Protein AF-A0A1G2HE48-F1 (afdb_monomer)

Structure (mmCIF, N/CA/C/O backbone):
data_AF-A0A1G2HE48-F1
#
_entry.id   AF-A0A1G2HE48-F1
#
loop_
_atom_site.group_PDB
_atom_site.id
_atom_site.type_symbol
_atom_site.label_atom_id
_atom_site.label_alt_id
_atom_site.label_comp_id
_atom_site.label_asym_id
_atom_site.label_entity_id
_atom_site.label_seq_id
_atom_site.pdbx_PDB_ins_code
_atom_site.Cartn_x
_atom_site.Cartn_y
_atom_site.Cartn_z
_atom_site.occupancy
_atom_site.B_iso_or_equiv
_atom_site.auth_seq_id
_atom_site.auth_comp_id
_atom_site.auth_asym_id
_atom_site.auth_atom_id
_atom_site.pdbx_PDB_model_num
ATOM 1 N N . MET A 1 1 ? -19.316 2.893 15.012 1.00 59.31 1 MET A N 1
ATOM 2 C CA . MET A 1 1 ? -18.815 2.347 13.725 1.00 59.31 1 MET A CA 1
ATOM 3 C C . MET A 1 1 ? -17.409 2.869 13.436 1.00 59.31 1 MET A C 1
ATOM 5 O O . MET A 1 1 ? -17.231 4.084 13.353 1.00 59.31 1 MET A O 1
ATOM 9 N N . ARG A 1 2 ? -16.431 1.964 13.273 1.00 75.38 2 ARG A N 1
ATOM 10 C CA . ARG A 1 2 ? -14.998 2.255 13.027 1.00 75.38 2 ARG A CA 1
ATOM 11 C C . ARG A 1 2 ? -14.645 2.522 11.556 1.00 75.38 2 ARG A C 1
ATOM 13 O O . ARG A 1 2 ? -13.474 2.551 11.194 1.00 75.38 2 ARG A O 1
ATOM 20 N N . ALA A 1 3 ? -15.660 2.745 10.723 1.00 83.12 3 ALA A N 1
ATOM 21 C CA . ALA A 1 3 ? -15.520 2.932 9.282 1.00 83.12 3 ALA A CA 1
ATOM 22 C C . ALA A 1 3 ? -14.441 3.958 8.864 1.00 83.12 3 ALA A C 1
ATOM 24 O O . ALA A 1 3 ? -13.680 3.625 7.966 1.00 83.12 3 ALA A O 1
ATOM 25 N N . PRO A 1 4 ? -14.279 5.136 9.510 1.00 85.31 4 PRO A N 1
ATOM 26 C CA . PRO A 1 4 ? -13.255 6.102 9.095 1.00 85.31 4 PRO A CA 1
ATOM 27 C C . PRO A 1 4 ? -11.822 5.564 9.188 1.00 85.31 4 PRO A C 1
ATOM 29 O O . PRO A 1 4 ? -11.029 5.791 8.283 1.00 85.31 4 PRO A O 1
ATOM 32 N N . PHE A 1 5 ? -11.504 4.812 10.247 1.00 85.75 5 PHE A N 1
ATOM 33 C CA . PHE A 1 5 ? -10.193 4.179 10.402 1.00 85.75 5 PHE A CA 1
ATOM 34 C C . PHE A 1 5 ? -9.976 3.092 9.345 1.00 85.75 5 PHE A C 1
ATOM 36 O O . PHE A 1 5 ? -8.936 3.057 8.699 1.00 85.75 5 PHE A O 1
ATOM 43 N N . ILE A 1 6 ? -10.976 2.230 9.138 1.00 88.44 6 ILE A N 1
ATOM 44 C CA . ILE A 1 6 ? -10.893 1.145 8.150 1.00 88.44 6 ILE A CA 1
ATOM 45 C C . ILE A 1 6 ? -10.678 1.726 6.747 1.00 88.44 6 ILE A C 1
ATOM 47 O O . ILE A 1 6 ? -9.809 1.259 6.023 1.00 88.44 6 ILE A O 1
ATOM 51 N N . ILE A 1 7 ? -11.406 2.788 6.391 1.00 90.06 7 ILE A N 1
ATOM 52 C CA . ILE A 1 7 ? -11.238 3.499 5.116 1.00 90.06 7 ILE A CA 1
ATOM 53 C C . ILE A 1 7 ? -9.829 4.089 5.000 1.00 90.06 7 ILE A C 1
ATOM 55 O O . ILE A 1 7 ? -9.197 3.935 3.960 1.00 90.06 7 ILE A O 1
ATOM 59 N N . ALA A 1 8 ? -9.314 4.711 6.064 1.00 89.44 8 ALA A N 1
ATOM 60 C CA . ALA A 1 8 ? -7.970 5.288 6.076 1.00 89.44 8 ALA A CA 1
ATOM 61 C C . ALA A 1 8 ? -6.852 4.246 5.885 1.00 89.44 8 ALA A C 1
ATOM 63 O O . ALA A 1 8 ? -5.766 4.605 5.445 1.00 89.44 8 ALA A O 1
ATOM 64 N N . VAL A 1 9 ? -7.114 2.968 6.180 1.00 89.75 9 VAL A N 1
ATOM 65 C CA . VAL A 1 9 ? -6.182 1.860 5.921 1.00 89.75 9 VAL A CA 1
ATOM 66 C C . VAL A 1 9 ? -6.412 1.235 4.542 1.00 89.75 9 VAL A C 1
ATOM 68 O O . VAL A 1 9 ? -5.445 0.951 3.841 1.00 89.75 9 VAL A O 1
ATOM 71 N N . LEU A 1 10 ? -7.669 1.020 4.140 1.00 91.44 10 LEU A N 1
ATOM 72 C CA . LEU A 1 10 ? -8.021 0.357 2.879 1.00 91.44 10 LEU A CA 1
ATOM 73 C C . LEU A 1 10 ? -7.757 1.221 1.645 1.00 91.44 10 LEU A C 1
ATOM 75 O O . LEU A 1 10 ? -7.394 0.692 0.600 1.00 91.44 10 LEU A O 1
ATOM 79 N N . LEU A 1 11 ? -7.955 2.535 1.734 1.00 90.50 11 LEU A N 1
ATOM 80 C CA . LEU A 1 11 ? -7.774 3.408 0.579 1.00 90.50 11 LEU A CA 1
ATOM 81 C C . LEU A 1 11 ? -6.308 3.410 0.095 1.00 90.50 11 LEU A C 1
ATOM 83 O O . LEU A 1 11 ? -6.096 3.135 -1.086 1.00 90.50 11 LEU A O 1
ATOM 87 N N . PRO A 1 12 ? -5.295 3.612 0.966 1.00 90.00 12 PRO A N 1
ATOM 88 C CA . PRO A 1 12 ? -3.894 3.448 0.581 1.00 90.00 12 PRO A CA 1
ATOM 89 C C . PRO A 1 12 ? -3.562 2.063 0.024 1.00 90.00 12 PRO A C 1
ATOM 91 O O . PRO A 1 12 ? -2.859 1.986 -0.971 1.00 90.00 12 PRO A O 1
ATOM 94 N N . LEU A 1 13 ? -4.104 0.987 0.609 1.00 90.50 13 LEU A N 1
ATOM 95 C CA . LEU A 1 13 ? -3.900 -0.390 0.132 1.00 90.50 13 LEU A CA 1
ATOM 96 C C . LEU A 1 13 ? -4.329 -0.561 -1.327 1.00 90.50 13 LEU A C 1
ATOM 98 O O . LEU A 1 13 ? -3.589 -1.121 -2.131 1.00 90.50 13 LEU A O 1
ATOM 102 N N . VAL A 1 14 ? -5.534 -0.093 -1.661 1.00 91.56 14 VAL A N 1
ATOM 103 C CA . VAL A 1 14 ? -6.083 -0.213 -3.016 1.00 91.56 14 VAL A CA 1
ATOM 104 C C . VAL A 1 14 ? -5.265 0.619 -3.998 1.00 91.56 14 VAL A C 1
ATOM 106 O O . VAL A 1 14 ? -4.926 0.127 -5.072 1.00 91.56 14 VAL A O 1
ATOM 109 N N . ILE A 1 15 ? -4.912 1.853 -3.624 1.00 90.56 15 ILE A N 1
ATOM 110 C CA . ILE A 1 15 ? -4.072 2.723 -4.455 1.00 90.56 15 ILE A CA 1
ATOM 111 C C . ILE A 1 15 ? -2.707 2.071 -4.687 1.00 90.56 15 ILE A C 1
ATOM 113 O O . ILE A 1 15 ? -2.282 1.967 -5.831 1.00 90.56 15 ILE A O 1
ATOM 117 N N . ASP A 1 16 ? -2.060 1.574 -3.636 1.00 89.94 16 ASP A N 1
ATOM 118 C CA . ASP A 1 16 ? -0.750 0.928 -3.708 1.00 89.94 16 ASP A CA 1
ATOM 119 C C . ASP A 1 16 ? -0.759 -0.275 -4.662 1.00 89.94 16 ASP A C 1
ATOM 121 O O . ASP A 1 16 ? 0.109 -0.373 -5.525 1.00 89.94 16 ASP A O 1
ATOM 125 N N . HIS A 1 17 ? -1.788 -1.128 -4.617 1.00 91.56 17 HIS A N 1
ATOM 126 C CA . HIS A 1 17 ? -1.901 -2.260 -5.546 1.00 91.56 17 HIS A CA 1
ATOM 127 C C . HIS A 1 17 ? -2.112 -1.816 -6.998 1.00 91.56 17 HIS A C 1
ATOM 129 O O . HIS A 1 17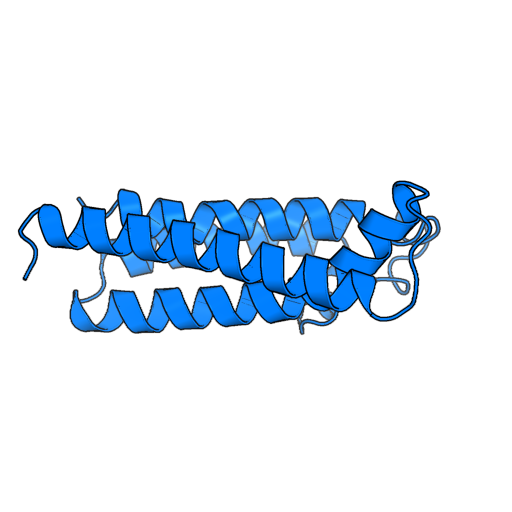 ? -1.511 -2.383 -7.911 1.00 91.56 17 HIS A O 1
ATOM 135 N N . ILE A 1 18 ? -2.954 -0.804 -7.230 1.00 92.19 18 ILE A N 1
ATOM 136 C CA . ILE A 1 18 ? -3.188 -0.268 -8.577 1.00 92.19 18 ILE A CA 1
ATOM 137 C C . ILE A 1 18 ? -1.891 0.318 -9.134 1.00 92.19 18 ILE A C 1
ATOM 139 O O . ILE A 1 18 ? -1.490 -0.009 -10.251 1.00 92.19 18 ILE A O 1
ATOM 143 N N . VAL A 1 19 ? -1.214 1.157 -8.352 1.00 92.12 19 VAL A N 1
ATOM 144 C CA . VAL A 1 19 ? 0.006 1.830 -8.797 1.00 92.12 19 VAL A CA 1
ATOM 145 C C . VAL A 1 19 ? 1.156 0.839 -8.956 1.00 92.12 19 VAL A C 1
ATOM 147 O O . VAL A 1 19 ? 1.920 0.963 -9.907 1.00 92.12 19 VAL A O 1
ATOM 150 N N . THR A 1 20 ? 1.228 -0.203 -8.127 1.00 93.56 20 THR A N 1
ATOM 151 C CA . THR A 1 20 ? 2.178 -1.311 -8.300 1.00 93.56 20 THR A CA 1
ATOM 152 C C . THR A 1 20 ? 2.009 -1.997 -9.653 1.00 93.56 20 THR A C 1
ATOM 154 O O . THR A 1 20 ? 3.001 -2.278 -10.324 1.00 93.56 20 THR A O 1
ATOM 157 N N . LEU A 1 21 ? 0.771 -2.245 -10.094 1.00 94.06 21 LEU A N 1
ATOM 158 C CA . LEU A 1 21 ? 0.504 -2.849 -11.404 1.00 94.06 21 LEU A CA 1
ATOM 159 C C . LEU A 1 21 ? 0.830 -1.896 -12.560 1.00 94.06 21 LEU A C 1
ATOM 161 O O . LEU A 1 21 ? 1.395 -2.324 -13.564 1.00 94.06 21 LEU A O 1
ATOM 165 N N . ILE A 1 22 ? 0.518 -0.605 -12.417 1.00 93.00 22 ILE A N 1
ATOM 166 C CA . ILE A 1 22 ? 0.875 0.418 -13.413 1.00 93.00 22 ILE A CA 1
ATOM 167 C C . ILE A 1 22 ? 2.399 0.571 -13.507 1.00 93.00 22 ILE A C 1
ATOM 169 O O . ILE A 1 22 ? 2.939 0.678 -14.602 1.00 93.00 22 ILE A O 1
ATOM 173 N N . GLY A 1 23 ? 3.097 0.529 -12.371 1.00 90.81 23 GLY A N 1
ATOM 174 C CA . GLY A 1 23 ? 4.544 0.698 -12.243 1.00 90.81 23 GLY A CA 1
ATOM 175 C C . GLY A 1 23 ? 5.379 -0.507 -12.687 1.00 90.81 23 GLY A C 1
ATOM 176 O O . GLY A 1 23 ? 6.599 -0.508 -12.493 1.00 90.81 23 GLY A O 1
ATOM 177 N N . GLN A 1 24 ? 4.764 -1.534 -13.277 1.00 94.56 24 GLN A N 1
ATOM 178 C CA . GLN A 1 24 ? 5.494 -2.666 -13.839 1.00 94.56 24 GLN A CA 1
ATOM 179 C C . GLN A 1 24 ? 6.273 -2.262 -15.107 1.00 94.56 24 GLN A C 1
ATOM 181 O O . GLN A 1 24 ? 5.865 -1.358 -15.843 1.00 94.56 24 GLN A O 1
ATOM 186 N N . PRO A 1 25 ? 7.423 -2.898 -15.399 1.00 92.25 25 PRO A N 1
ATOM 187 C CA . PRO A 1 25 ? 8.166 -2.622 -16.625 1.00 92.25 25 PRO A CA 1
ATOM 188 C C . PRO A 1 25 ? 7.370 -3.028 -17.873 1.00 92.25 25 PRO A C 1
ATOM 190 O O . PRO A 1 25 ? 6.568 -3.953 -17.833 1.00 92.25 25 PRO A O 1
ATOM 193 N N . ALA A 1 26 ? 7.645 -2.399 -19.022 1.00 91.06 26 ALA A N 1
ATOM 194 C CA . ALA A 1 26 ? 6.903 -2.646 -20.267 1.00 91.06 26 ALA A CA 1
ATOM 195 C C . ALA A 1 26 ? 6.890 -4.129 -20.710 1.00 91.06 26 ALA A C 1
ATOM 197 O O . ALA A 1 26 ? 5.920 -4.587 -21.309 1.00 91.06 26 ALA A O 1
ATOM 198 N N . GLY A 1 27 ? 7.946 -4.888 -20.391 1.00 93.94 27 GLY A N 1
ATOM 199 C CA . GLY A 1 27 ? 8.042 -6.324 -20.681 1.00 93.94 27 GLY A CA 1
ATOM 200 C C . GLY A 1 27 ? 7.260 -7.234 -19.726 1.00 93.94 27 GLY A C 1
ATOM 201 O O . GLY A 1 27 ? 7.018 -8.387 -20.073 1.00 93.94 27 GLY A O 1
ATOM 202 N N . TYR A 1 28 ? 6.828 -6.733 -18.563 1.00 96.25 28 TYR A N 1
ATOM 203 C CA . TYR A 1 28 ? 6.202 -7.535 -17.505 1.00 96.25 28 TYR A CA 1
ATOM 204 C C . TYR A 1 28 ? 4.981 -8.316 -17.988 1.00 96.25 28 TYR A C 1
ATOM 206 O O . TYR A 1 28 ? 4.820 -9.490 -17.682 1.00 96.25 28 TYR A O 1
ATOM 214 N N . TRP A 1 29 ? 4.136 -7.690 -18.805 1.00 95.69 29 TRP A N 1
ATOM 215 C CA . TRP A 1 29 ? 2.901 -8.311 -19.289 1.00 95.69 29 TRP A CA 1
ATOM 216 C C . TRP A 1 29 ? 3.128 -9.472 -20.269 1.00 95.69 29 TRP A C 1
ATOM 218 O O . TRP A 1 29 ? 2.177 -10.165 -20.621 1.00 95.69 29 TRP A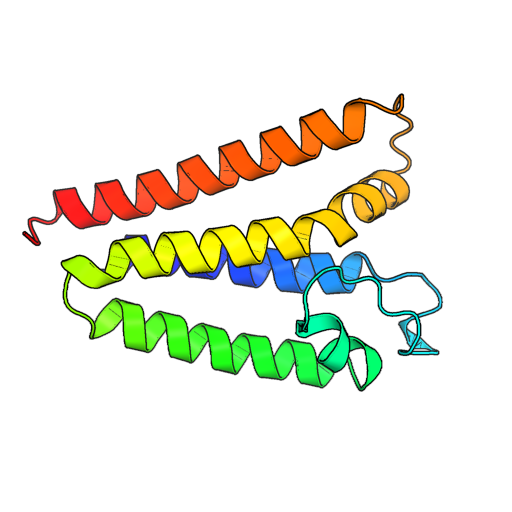 O 1
ATOM 228 N N . ARG A 1 30 ? 4.372 -9.678 -20.721 1.00 96.94 30 ARG A N 1
ATOM 229 C CA . ARG A 1 30 ? 4.798 -10.822 -21.543 1.00 96.94 30 ARG A CA 1
ATOM 230 C C . ARG A 1 30 ? 5.657 -11.813 -20.759 1.00 96.94 30 ARG A C 1
ATOM 232 O O . ARG A 1 30 ? 5.670 -12.989 -21.099 1.00 96.94 30 ARG A O 1
ATOM 239 N N . ASP A 1 31 ? 6.360 -11.332 -19.739 1.00 97.19 31 ASP A N 1
ATOM 240 C CA . ASP A 1 31 ? 7.214 -12.120 -18.859 1.00 97.19 31 ASP A CA 1
ATOM 241 C C . ASP A 1 31 ? 7.082 -11.616 -17.415 1.00 97.19 31 ASP A C 1
ATOM 243 O O . ASP A 1 31 ? 7.670 -10.603 -17.020 1.00 97.19 31 ASP A O 1
ATOM 247 N N . PHE A 1 32 ? 6.304 -12.347 -16.612 1.00 97.12 32 PHE A N 1
ATOM 248 C CA . PHE A 1 32 ? 6.018 -11.975 -15.228 1.00 97.12 32 PHE A CA 1
ATOM 249 C C . PHE A 1 32 ? 7.253 -12.020 -14.319 1.00 97.12 32 PHE A C 1
ATOM 251 O O . PHE A 1 32 ? 7.258 -11.368 -13.274 1.00 97.12 32 PHE A O 1
ATOM 258 N N . SER A 1 33 ? 8.337 -12.702 -14.711 1.00 96.12 33 SER A N 1
ATOM 259 C CA . SER A 1 33 ? 9.581 -12.735 -13.926 1.00 96.12 33 SER A CA 1
ATOM 260 C C . SER A 1 33 ? 10.207 -11.344 -13.738 1.00 96.12 33 SER A C 1
ATOM 262 O O . SER A 1 33 ? 10.929 -11.108 -12.766 1.00 96.12 33 SER A O 1
ATOM 264 N N . LEU A 1 34 ? 9.851 -10.392 -14.608 1.00 96.06 34 LEU A N 1
ATOM 265 C CA . LEU A 1 34 ? 10.286 -8.996 -14.576 1.00 96.06 34 LEU A CA 1
ATOM 266 C C . LEU A 1 34 ? 9.572 -8.140 -13.515 1.00 96.06 34 LEU A C 1
ATOM 268 O O . LEU A 1 34 ? 9.715 -6.918 -13.536 1.00 96.06 34 LEU A O 1
ATOM 272 N N . ALA A 1 35 ? 8.798 -8.742 -12.607 1.00 95.62 35 ALA A N 1
ATOM 273 C CA . ALA A 1 35 ? 8.048 -8.020 -11.583 1.00 95.62 35 ALA A CA 1
ATOM 274 C C . ALA A 1 35 ? 8.924 -7.019 -10.800 1.00 95.62 35 ALA A C 1
ATOM 276 O O . ALA A 1 35 ? 9.929 -7.385 -10.173 1.00 95.62 35 ALA A O 1
ATOM 277 N N . ASN A 1 36 ? 8.503 -5.756 -10.804 1.00 92.69 36 ASN A N 1
ATOM 278 C CA . ASN A 1 36 ? 9.099 -4.666 -10.043 1.00 92.69 36 ASN A CA 1
ATOM 279 C C . ASN A 1 36 ? 8.287 -4.430 -8.767 1.00 92.69 36 ASN A C 1
ATOM 281 O O . ASN A 1 36 ? 7.275 -3.737 -8.796 1.00 92.69 36 ASN A O 1
ATOM 285 N N . GLU A 1 37 ? 8.721 -5.045 -7.671 1.00 92.19 37 GLU A N 1
ATOM 286 C CA . GLU A 1 37 ? 8.092 -4.938 -6.356 1.00 92.19 37 GLU A CA 1
ATOM 287 C C . GLU A 1 37 ? 9.156 -5.188 -5.279 1.00 92.19 37 GLU A C 1
ATOM 289 O O . GLU A 1 37 ? 9.928 -6.145 -5.377 1.00 92.19 37 GLU A O 1
ATOM 294 N N . ALA A 1 38 ? 9.236 -4.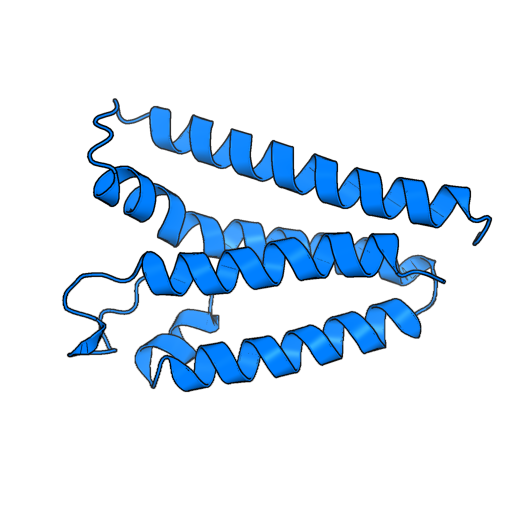313 -4.278 1.00 88.62 38 ALA A N 1
ATOM 295 C CA . ALA A 1 38 ? 10.206 -4.407 -3.191 1.00 88.62 38 ALA A CA 1
ATOM 296 C C . ALA A 1 38 ? 9.718 -5.318 -2.059 1.00 88.62 38 ALA A C 1
ATOM 298 O O . ALA A 1 38 ? 10.534 -5.882 -1.327 1.00 88.62 38 ALA A O 1
ATOM 299 N N . SER A 1 39 ? 8.402 -5.449 -1.890 1.00 89.00 39 SER A N 1
ATOM 300 C CA . SER A 1 39 ? 7.803 -6.273 -0.847 1.00 89.00 39 SER A CA 1
ATOM 301 C C . SER A 1 39 ? 7.810 -7.771 -1.204 1.00 89.00 39 SER A C 1
ATOM 303 O O . SER A 1 39 ? 7.937 -8.153 -2.374 1.00 89.00 39 SER A O 1
ATOM 305 N N . PRO A 1 40 ? 7.595 -8.664 -0.217 1.00 89.06 40 PRO A N 1
ATOM 306 C CA . PRO A 1 40 ? 7.438 -10.100 -0.468 1.00 89.06 40 PRO A CA 1
ATOM 307 C C . PRO A 1 40 ? 6.298 -10.453 -1.438 1.00 89.06 40 PRO A C 1
ATOM 309 O O . PRO A 1 40 ? 6.290 -11.546 -2.007 1.00 89.06 40 PRO A O 1
ATOM 312 N N . TRP A 1 41 ? 5.359 -9.528 -1.682 1.00 89.94 41 TRP A N 1
ATOM 313 C CA . TRP A 1 41 ? 4.279 -9.704 -2.655 1.00 89.94 41 TRP A CA 1
ATOM 314 C C . TRP A 1 41 ? 4.771 -9.801 -4.099 1.00 89.94 41 TRP A C 1
ATOM 316 O O . TRP A 1 41 ? 4.022 -10.276 -4.957 1.00 89.94 41 TRP A O 1
ATOM 326 N N . LYS A 1 42 ? 6.048 -9.480 -4.354 1.00 93.56 42 LYS A N 1
ATOM 327 C CA . LYS A 1 42 ? 6.733 -9.784 -5.613 1.00 93.56 42 LYS A CA 1
ATOM 328 C C . LYS A 1 42 ? 6.507 -11.229 -6.056 1.00 93.56 42 LYS A C 1
ATOM 330 O O . LYS A 1 42 ? 6.283 -11.453 -7.237 1.00 93.56 42 LYS A O 1
ATOM 335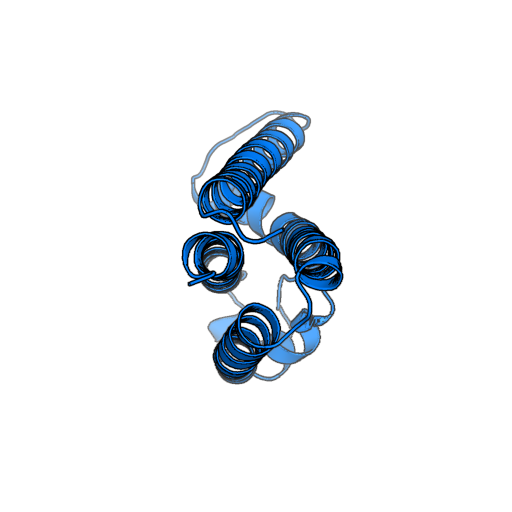 N N . LEU A 1 43 ? 6.489 -12.189 -5.126 1.00 95.12 43 LEU A N 1
ATOM 336 C CA . LEU A 1 43 ? 6.256 -13.604 -5.440 1.00 95.12 43 LEU A CA 1
ATOM 337 C C . LEU A 1 43 ? 4.917 -13.839 -6.149 1.00 95.12 43 LEU A C 1
ATOM 339 O O . LEU A 1 43 ? 4.825 -14.680 -7.041 1.00 95.12 43 LEU A O 1
ATOM 343 N N . LEU A 1 44 ? 3.872 -13.096 -5.782 1.00 96.25 44 LEU A N 1
ATOM 344 C CA . LEU A 1 44 ? 2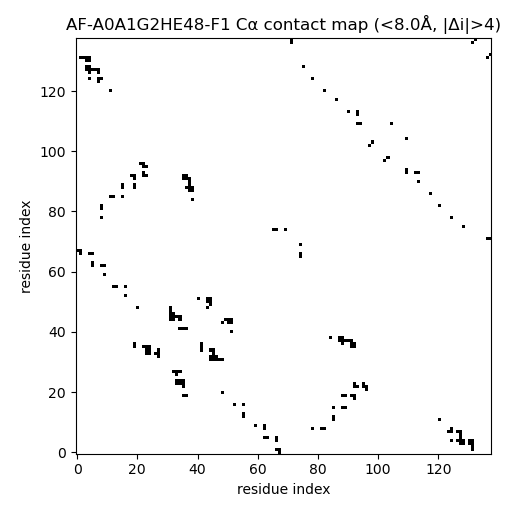.573 -13.202 -6.443 1.00 96.25 44 LEU A CA 1
ATOM 345 C C . LEU A 1 44 ? 2.651 -12.630 -7.859 1.00 96.25 44 LEU A C 1
ATOM 347 O O . LEU A 1 44 ? 2.213 -13.279 -8.806 1.00 96.25 44 LEU A O 1
ATOM 351 N N . LEU A 1 45 ? 3.276 -11.458 -8.004 1.00 96.12 45 LEU A N 1
ATOM 352 C CA . LEU A 1 45 ? 3.456 -10.785 -9.290 1.00 96.12 45 LEU A CA 1
ATOM 353 C C . LEU A 1 45 ? 4.336 -11.577 -10.260 1.00 96.12 45 LEU A C 1
ATOM 355 O O . LEU A 1 45 ? 4.047 -11.551 -11.452 1.00 96.12 45 LEU A O 1
ATOM 359 N N . THR A 1 46 ? 5.355 -12.295 -9.774 1.00 97.06 46 THR A N 1
ATOM 360 C CA . THR A 1 46 ? 6.218 -13.144 -10.613 1.00 97.06 46 THR A CA 1
ATOM 361 C C . THR A 1 46 ? 5.525 -14.402 -11.115 1.00 97.06 46 THR A C 1
ATOM 363 O O . THR A 1 46 ? 5.941 -14.956 -12.125 1.00 97.06 46 THR A O 1
ATOM 366 N N . ASN A 1 47 ? 4.483 -14.865 -10.417 1.00 96.75 47 ASN A N 1
ATOM 367 C CA . ASN A 1 47 ? 3.683 -16.004 -10.856 1.00 96.75 47 ASN A CA 1
ATOM 368 C C . ASN A 1 47 ? 2.554 -15.556 -11.791 1.00 96.75 47 ASN A C 1
ATOM 370 O O . ASN A 1 47 ? 2.432 -16.075 -12.897 1.00 96.75 47 ASN A O 1
ATOM 374 N N . HIS A 1 48 ? 1.715 -14.611 -11.349 1.00 96.00 48 HIS A N 1
ATOM 375 C CA . HIS A 1 48 ? 0.631 -14.056 -12.158 1.00 96.00 48 HIS A CA 1
ATOM 376 C C . HIS A 1 48 ? 0.035 -12.787 -11.507 1.00 96.00 48 HIS A C 1
ATOM 378 O O . HIS A 1 48 ? -0.326 -12.828 -10.326 1.00 96.00 48 HIS A O 1
ATOM 384 N N . PRO A 1 49 ? -0.216 -11.688 -12.248 1.00 95.19 49 PRO A N 1
ATOM 385 C CA . PRO A 1 49 ? -0.798 -10.458 -11.687 1.00 95.19 49 PRO A CA 1
ATOM 386 C C . PRO A 1 49 ? -2.192 -10.670 -11.074 1.00 95.19 49 PRO A C 1
ATOM 388 O O . PRO A 1 49 ? -2.574 -10.010 -10.110 1.00 95.19 49 PRO A O 1
ATOM 391 N N . GLY A 1 50 ? -2.948 -11.650 -11.576 1.00 95.69 50 GLY A N 1
ATOM 392 C CA . GLY A 1 50 ? -4.231 -12.048 -10.992 1.00 95.69 50 GLY A CA 1
ATOM 393 C C . GLY A 1 50 ? -4.125 -12.606 -9.565 1.00 95.69 50 GLY A C 1
ATOM 394 O O . GLY A 1 50 ? -5.060 -12.434 -8.792 1.00 95.69 50 GLY A O 1
ATOM 395 N N . LEU A 1 51 ? -2.996 -13.217 -9.178 1.00 95.69 51 LEU A N 1
ATOM 396 C CA . LEU A 1 51 ? -2.776 -13.668 -7.796 1.00 95.69 51 LEU A CA 1
ATOM 397 C C . LEU A 1 51 ? -2.569 -12.482 -6.857 1.00 95.69 51 LEU A C 1
ATOM 399 O O . LEU A 1 51 ? -3.076 -12.484 -5.739 1.00 95.69 51 LEU A O 1
ATOM 403 N N . PHE A 1 52 ? -1.873 -11.450 -7.332 1.00 94.81 52 PHE A N 1
ATOM 404 C CA . PHE A 1 52 ? -1.698 -10.199 -6.602 1.00 94.81 52 PHE A CA 1
ATOM 405 C C . PHE A 1 52 ? -3.041 -9.475 -6.400 1.00 94.81 52 PHE A C 1
ATOM 407 O O . PHE A 1 52 ? -3.364 -9.060 -5.289 1.00 94.81 52 PHE A O 1
ATOM 414 N N . LEU A 1 53 ? -3.888 -9.424 -7.436 1.00 94.81 53 LEU A N 1
ATOM 415 C CA . LEU A 1 53 ? -5.260 -8.913 -7.316 1.00 94.81 53 LEU A CA 1
ATOM 416 C C . LEU A 1 53 ? -6.138 -9.780 -6.403 1.00 94.81 53 LEU A C 1
ATOM 418 O O . LEU A 1 53 ? -6.896 -9.252 -5.597 1.00 94.81 53 LEU A O 1
ATOM 422 N N . GLY A 1 54 ? -6.037 -11.107 -6.488 1.00 95.00 54 GLY A N 1
ATOM 423 C CA . GLY A 1 54 ? -6.748 -12.011 -5.583 1.00 95.00 54 GLY A CA 1
ATOM 424 C C . GLY A 1 54 ? -6.351 -11.781 -4.125 1.00 95.00 54 GLY A C 1
ATOM 425 O O . GLY A 1 54 ? -7.208 -11.724 -3.242 1.00 95.00 54 GLY A O 1
ATOM 426 N N . TRP A 1 55 ? -5.059 -11.561 -3.879 1.00 93.56 55 TRP A N 1
ATOM 427 C CA . TRP A 1 55 ? -4.551 -11.221 -2.558 1.00 93.56 55 TRP A CA 1
ATOM 428 C C . TRP A 1 55 ? -5.077 -9.878 -2.048 1.00 93.56 55 TRP A C 1
ATOM 430 O O . TRP A 1 55 ? -5.440 -9.797 -0.877 1.00 93.56 55 TRP A O 1
ATOM 440 N N . LEU A 1 56 ? -5.228 -8.865 -2.912 1.00 93.06 56 LEU A N 1
ATOM 441 C CA . LEU A 1 56 ? -5.880 -7.602 -2.547 1.00 93.06 56 LEU A CA 1
ATOM 442 C C . LEU A 1 56 ? -7.271 -7.845 -1.948 1.00 93.06 56 LEU A C 1
ATOM 444 O O . LEU A 1 56 ? -7.574 -7.318 -0.879 1.00 93.06 56 LEU A O 1
ATOM 448 N N . PHE A 1 57 ? -8.105 -8.675 -2.585 1.00 94.81 57 PHE A N 1
ATOM 449 C CA . PHE A 1 57 ? -9.436 -9.000 -2.056 1.00 94.81 57 PHE A CA 1
ATOM 450 C C . PHE A 1 57 ? -9.363 -9.674 -0.684 1.00 94.81 57 PHE A C 1
ATOM 452 O O . PHE A 1 57 ? -10.084 -9.282 0.237 1.00 94.81 57 PHE A O 1
ATOM 459 N N . VAL A 1 58 ? -8.468 -10.652 -0.524 1.00 94.62 58 VAL A N 1
ATOM 460 C CA . VAL A 1 58 ? -8.251 -11.332 0.762 1.00 94.62 58 VAL A CA 1
ATOM 461 C C . VAL A 1 58 ? -7.816 -10.330 1.833 1.00 94.62 58 VAL A C 1
ATOM 463 O O . VAL A 1 58 ? -8.374 -10.314 2.930 1.00 94.62 58 VAL A O 1
ATOM 466 N N . TYR A 1 59 ? -6.876 -9.444 1.510 1.00 91.31 59 TYR A N 1
ATOM 467 C CA . TYR A 1 59 ? -6.360 -8.445 2.437 1.00 91.31 59 TYR A CA 1
ATOM 468 C C . TYR A 1 59 ? -7.448 -7.421 2.815 1.00 91.31 59 TYR A C 1
ATOM 470 O O . TYR A 1 59 ? -7.636 -7.130 3.997 1.00 91.31 59 TYR A O 1
ATOM 478 N N . VAL A 1 60 ? -8.257 -6.948 1.861 1.00 92.38 60 VAL A N 1
ATOM 479 C CA . VAL A 1 60 ? -9.409 -6.071 2.144 1.00 92.38 60 VAL A CA 1
ATOM 480 C C . VAL A 1 60 ? -10.349 -6.717 3.164 1.00 92.38 60 VAL A C 1
ATOM 482 O O . VAL A 1 60 ? -10.736 -6.070 4.141 1.00 92.38 60 VAL A O 1
ATOM 485 N N . VAL A 1 61 ? -10.675 -8.002 2.986 1.00 93.69 61 VAL A N 1
ATOM 486 C CA . VAL A 1 61 ? -11.519 -8.749 3.930 1.00 93.69 61 VAL A CA 1
ATOM 487 C C . VAL A 1 61 ? -10.848 -8.861 5.299 1.00 93.69 61 VAL A C 1
ATOM 489 O O . VAL A 1 61 ? -11.503 -8.612 6.312 1.00 93.69 61 VAL A O 1
ATOM 492 N N . ILE A 1 62 ? -9.549 -9.169 5.356 1.00 91.56 62 ILE A N 1
ATOM 493 C CA . ILE A 1 62 ? -8.792 -9.245 6.614 1.00 91.56 62 ILE A CA 1
ATOM 494 C C . ILE A 1 62 ? -8.841 -7.904 7.355 1.00 91.56 62 ILE A C 1
ATOM 496 O O . ILE A 1 62 ? -9.261 -7.870 8.510 1.00 91.56 62 ILE A O 1
ATOM 500 N N . VAL A 1 63 ? -8.483 -6.789 6.708 1.00 90.00 63 VAL A N 1
ATOM 501 C CA . VAL A 1 63 ? -8.505 -5.455 7.338 1.00 90.00 63 VAL A CA 1
ATOM 502 C C . VAL A 1 63 ? -9.914 -5.093 7.790 1.00 90.00 63 VAL A C 1
ATOM 504 O O . VAL A 1 63 ? -10.090 -4.580 8.896 1.00 90.00 63 VAL A O 1
ATOM 507 N N . TRP A 1 64 ? -10.930 -5.388 6.977 1.00 90.69 64 TRP A N 1
ATOM 508 C CA . TRP A 1 64 ? -12.320 -5.126 7.332 1.00 90.69 64 TRP A CA 1
ATOM 509 C C . TRP A 1 64 ? -12.749 -5.900 8.584 1.00 90.69 64 TRP A C 1
ATOM 511 O O . TRP A 1 64 ? -13.292 -5.313 9.526 1.00 90.69 64 TRP A O 1
ATOM 521 N N . VAL A 1 65 ? -12.485 -7.211 8.623 1.00 90.62 65 VAL A N 1
ATOM 522 C CA . VAL A 1 65 ? -12.830 -8.091 9.749 1.00 90.62 65 VAL A CA 1
ATOM 523 C C . VAL A 1 65 ? -12.060 -7.688 11.005 1.00 90.62 65 VAL A C 1
ATOM 525 O O . VAL A 1 65 ? -12.678 -7.491 12.053 1.00 90.62 65 VAL A O 1
ATOM 528 N N . LEU A 1 66 ? -10.739 -7.517 10.909 1.00 88.81 66 LEU A N 1
ATOM 529 C CA . LEU A 1 66 ? -9.887 -7.130 12.033 1.00 88.81 66 LEU A CA 1
ATOM 530 C C . LEU A 1 66 ? -10.265 -5.741 12.561 1.00 88.81 66 LEU A C 1
ATOM 532 O O . LEU A 1 66 ? -10.496 -5.580 13.759 1.00 88.81 66 LEU A O 1
ATOM 536 N N . GLY A 1 67 ? -10.429 -4.752 11.682 1.00 86.00 67 GLY A N 1
ATOM 537 C CA . GLY A 1 67 ? -10.823 -3.396 12.062 1.00 86.00 67 GLY A CA 1
ATOM 538 C C . GLY A 1 67 ? -12.206 -3.337 12.716 1.00 86.00 67 GLY A C 1
ATOM 539 O O . GLY A 1 67 ? -12.422 -2.550 13.643 1.00 86.00 67 GLY A O 1
ATOM 540 N N . SER A 1 68 ? -13.130 -4.204 12.294 1.00 86.31 68 SER A N 1
ATOM 541 C CA . SER A 1 68 ? -14.487 -4.272 12.847 1.00 86.31 68 SER A CA 1
ATOM 542 C C . SER A 1 68 ? -14.566 -5.023 14.176 1.00 86.31 68 SER A C 1
ATOM 544 O O . SER A 1 68 ? -15.354 -4.629 15.034 1.00 86.31 68 SER A O 1
ATOM 546 N N . LYS A 1 69 ? -13.769 -6.084 14.362 1.00 86.75 69 LYS A N 1
ATOM 547 C CA . LYS A 1 69 ? -13.914 -7.015 15.497 1.00 86.75 69 LYS A CA 1
ATOM 548 C C . LYS A 1 69 ? -12.878 -6.861 16.609 1.00 86.75 69 LYS A C 1
ATOM 550 O O . LYS A 1 69 ? -13.156 -7.270 17.731 1.00 86.75 69 LYS A O 1
ATOM 555 N N . LEU A 1 70 ? -11.697 -6.301 16.347 1.00 83.38 70 LEU A N 1
ATOM 556 C CA . LEU A 1 70 ? -10.635 -6.274 17.360 1.00 83.38 70 LEU A CA 1
ATOM 557 C C . LEU A 1 70 ? -10.911 -5.301 18.512 1.00 83.38 70 LEU A C 1
ATOM 559 O O . LEU A 1 70 ? -11.644 -4.332 18.349 1.00 83.38 70 LEU A O 1
ATOM 563 N N . PRO A 1 71 ? -10.297 -5.476 19.687 1.00 82.94 71 PRO A N 1
ATOM 564 C CA . PRO A 1 71 ? -10.301 -4.458 20.730 1.00 82.94 71 PRO A CA 1
ATOM 565 C C . PRO A 1 71 ? -9.686 -3.145 20.231 1.00 82.94 71 PRO A C 1
ATOM 567 O O . PRO A 1 71 ? -8.696 -3.162 19.502 1.00 82.94 71 PRO A O 1
ATOM 570 N N . SER A 1 72 ? -10.216 -2.005 20.683 1.00 77.88 72 SER A N 1
ATOM 571 C CA . SER A 1 72 ? -9.738 -0.654 20.334 1.00 77.88 72 SER A CA 1
ATOM 572 C C . SER A 1 72 ? -8.217 -0.484 20.482 1.00 77.88 72 SER A C 1
ATOM 574 O O . SER A 1 72 ? -7.584 0.187 19.672 1.00 77.88 72 SER A O 1
ATOM 576 N N . LYS A 1 73 ? -7.615 -1.164 21.466 1.00 80.44 73 LYS A N 1
ATOM 577 C CA . LYS A 1 73 ? -6.169 -1.151 21.742 1.00 80.44 73 LYS A CA 1
ATOM 578 C C . LYS A 1 73 ? -5.309 -1.788 20.639 1.00 80.44 73 LYS A C 1
ATOM 580 O O . LYS A 1 73 ? -4.152 -1.416 20.500 1.00 80.44 73 LYS A O 1
ATOM 585 N N . LEU A 1 74 ? -5.854 -2.730 19.864 1.00 82.50 74 LEU A N 1
ATOM 586 C CA . LEU A 1 74 ? -5.129 -3.445 18.800 1.0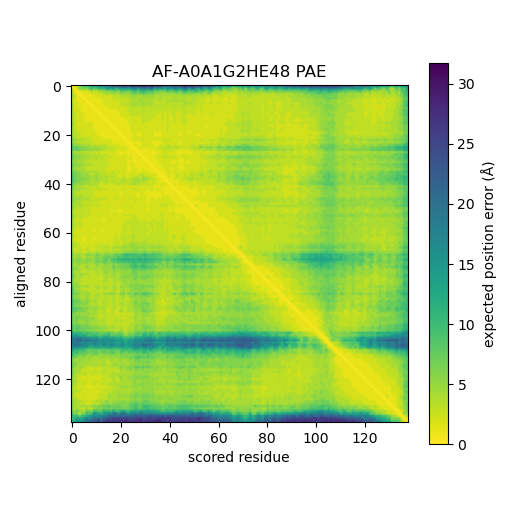0 82.50 74 LEU A CA 1
ATOM 587 C C . LEU A 1 74 ? -5.328 -2.825 17.412 1.00 82.50 74 LEU A C 1
ATOM 589 O O . LEU A 1 74 ? -4.573 -3.117 16.489 1.00 82.50 74 LEU A O 1
ATOM 593 N N . VAL A 1 75 ? -6.314 -1.939 17.271 1.00 77.56 75 VAL A N 1
ATOM 594 C CA . VAL A 1 75 ? -6.636 -1.278 16.001 1.00 77.56 75 VAL A CA 1
ATOM 595 C C . VAL A 1 75 ? -5.492 -0.362 15.553 1.00 77.56 75 VAL A C 1
ATOM 597 O O . VAL A 1 75 ? -5.088 -0.412 14.396 1.00 77.56 75 VAL A O 1
ATOM 600 N N . LEU A 1 76 ? -4.919 0.424 16.471 1.00 79.94 76 LEU A N 1
ATOM 601 C CA . LEU A 1 76 ? -3.827 1.348 16.151 1.00 79.94 76 LEU A CA 1
ATOM 602 C C . LEU A 1 76 ? -2.531 0.623 15.720 1.00 79.94 76 LEU A C 1
ATOM 604 O O . LEU A 1 76 ? -2.030 0.953 14.645 1.00 79.94 76 LEU A O 1
ATOM 608 N N . PRO A 1 77 ? -2.015 -0.385 16.460 1.00 86.00 77 PRO A N 1
ATOM 609 C CA . PRO A 1 77 ? -0.873 -1.181 16.004 1.00 86.00 77 PRO A CA 1
ATOM 610 C C . PRO A 1 77 ? -1.071 -1.795 14.617 1.00 86.00 77 PRO A C 1
ATOM 612 O O . PRO A 1 77 ? -0.148 -1.785 13.810 1.00 86.00 77 PRO A O 1
ATOM 615 N N . LEU A 1 78 ? -2.276 -2.279 14.302 1.00 81.88 78 LEU A N 1
ATOM 616 C CA . LEU A 1 78 ? -2.570 -2.824 12.976 1.00 81.88 78 LEU A CA 1
ATOM 617 C C . LEU A 1 78 ? -2.573 -1.768 11.877 1.00 81.88 78 LEU A C 1
ATOM 619 O O . LEU A 1 78 ? -2.085 -2.039 10.785 1.00 81.88 78 LEU A O 1
ATOM 623 N N . GLY A 1 79 ? -3.089 -0.570 12.157 1.00 83.50 79 GLY A N 1
ATOM 624 C CA . GLY A 1 79 ? -3.007 0.549 11.220 1.00 83.50 79 GLY A CA 1
ATOM 625 C C . GLY A 1 79 ? -1.561 0.928 10.910 1.00 83.50 79 GLY A C 1
ATOM 626 O O . GLY A 1 79 ? -1.222 1.148 9.752 1.00 83.50 79 GLY A O 1
ATOM 627 N N . LEU A 1 80 ? -0.699 0.937 11.931 1.00 84.56 80 LEU A N 1
ATOM 628 C CA . LEU A 1 80 ? 0.732 1.201 11.771 1.00 84.56 80 LEU A CA 1
ATOM 629 C C . LEU A 1 80 ? 1.449 0.075 11.014 1.00 84.56 80 LEU A C 1
ATOM 631 O O . LEU A 1 80 ? 2.247 0.358 10.127 1.00 84.56 80 LEU A O 1
ATOM 635 N N . LEU A 1 81 ? 1.138 -1.191 11.302 1.00 86.75 81 LEU A N 1
ATOM 636 C CA . LEU A 1 81 ? 1.680 -2.328 10.550 1.00 86.75 81 LEU A CA 1
ATOM 637 C C . LEU A 1 81 ? 1.293 -2.257 9.069 1.00 86.75 81 LEU A C 1
ATOM 639 O O . LEU A 1 81 ? 2.155 -2.374 8.198 1.00 86.75 81 LEU A O 1
ATOM 643 N N . ALA A 1 82 ? 0.019 -1.995 8.779 1.00 84.94 82 ALA A N 1
ATOM 644 C CA . ALA A 1 82 ? -0.449 -1.805 7.412 1.00 84.94 82 ALA A CA 1
ATOM 645 C C . ALA A 1 82 ? 0.288 -0.639 6.729 1.00 84.94 82 ALA A C 1
ATOM 647 O O . ALA A 1 82 ? 0.785 -0.794 5.617 1.00 84.94 82 ALA A O 1
ATOM 648 N N . TYR A 1 83 ? 0.460 0.481 7.439 1.00 84.31 83 TYR A N 1
ATOM 649 C CA . TYR A 1 83 ? 1.218 1.639 6.966 1.00 84.31 83 TYR A CA 1
ATOM 650 C C . TYR A 1 83 ? 2.667 1.292 6.598 1.00 84.31 83 TYR A C 1
ATOM 652 O O . TYR A 1 83 ? 3.132 1.666 5.523 1.00 84.31 83 TYR A O 1
ATOM 660 N N . THR A 1 84 ? 3.376 0.541 7.448 1.00 83.25 84 THR A N 1
ATOM 661 C CA . THR A 1 84 ? 4.750 0.108 7.142 1.00 83.25 84 THR A CA 1
ATOM 662 C C . THR A 1 84 ? 4.816 -0.797 5.913 1.00 83.25 84 THR A C 1
ATOM 664 O O . THR A 1 84 ? 5.759 -0.694 5.132 1.00 83.25 84 THR A O 1
ATOM 667 N N . GLY A 1 85 ? 3.789 -1.626 5.695 1.00 84.00 85 GLY A N 1
ATOM 668 C CA . GLY A 1 85 ? 3.662 -2.436 4.486 1.00 84.00 85 GLY A CA 1
ATOM 669 C C . GLY A 1 85 ? 3.548 -1.580 3.221 1.00 84.00 85 GLY A C 1
ATOM 670 O O . GLY A 1 85 ? 4.284 -1.816 2.266 1.00 84.00 85 GLY A O 1
ATOM 671 N N . TYR A 1 86 ? 2.696 -0.548 3.237 1.00 83.12 86 TYR A N 1
ATOM 672 C CA . TYR A 1 86 ? 2.559 0.391 2.111 1.00 83.12 86 TYR A CA 1
ATOM 673 C C . TYR A 1 86 ? 3.848 1.168 1.858 1.00 83.12 86 TYR A C 1
ATOM 675 O O . TYR A 1 86 ? 4.250 1.378 0.713 1.00 83.12 86 TYR A O 1
ATOM 683 N N . ALA A 1 87 ? 4.519 1.591 2.931 1.00 83.19 87 ALA A N 1
ATOM 684 C CA . ALA A 1 87 ? 5.776 2.311 2.820 1.00 83.19 87 ALA A CA 1
ATOM 685 C C . ALA A 1 87 ? 6.853 1.474 2.118 1.00 83.19 87 ALA A C 1
ATOM 687 O O . ALA A 1 87 ? 7.573 1.982 1.261 1.00 83.19 87 ALA A O 1
ATOM 688 N N . TRP A 1 88 ? 6.909 0.175 2.420 1.00 86.12 88 TRP A N 1
ATOM 689 C CA . TRP A 1 88 ? 7.811 -0.743 1.736 1.00 86.12 88 TRP A CA 1
ATOM 690 C C . TRP A 1 88 ? 7.441 -0.894 0.253 1.00 86.12 88 TRP A C 1
ATOM 692 O O . TRP A 1 88 ? 8.287 -0.620 -0.597 1.00 86.12 88 TRP A O 1
ATOM 702 N N . GLY A 1 89 ? 6.200 -1.261 -0.083 1.00 83.25 89 GLY A N 1
ATOM 703 C CA . GLY A 1 89 ? 5.796 -1.490 -1.484 1.00 83.25 89 GLY A CA 1
ATOM 704 C C . GLY A 1 89 ? 5.961 -0.255 -2.378 1.00 83.25 89 GLY A C 1
ATOM 705 O O . GLY A 1 89 ? 6.531 -0.312 -3.470 1.00 83.25 89 GLY A O 1
ATOM 706 N N . SER A 1 90 ? 5.594 0.917 -1.862 1.00 85.31 90 SER A N 1
ATOM 707 C CA . SER A 1 90 ? 5.723 2.175 -2.606 1.00 85.31 90 SER A CA 1
ATOM 708 C C . SER A 1 90 ? 7.145 2.579 -2.976 1.00 85.31 90 SER A C 1
ATOM 710 O O . SER A 1 90 ? 7.344 3.220 -4.012 1.00 85.31 90 SER A O 1
ATOM 712 N N . SER A 1 91 ? 8.150 2.132 -2.220 1.00 84.12 91 SER A N 1
ATOM 713 C CA . SER A 1 91 ? 9.551 2.398 -2.557 1.00 84.12 91 SER A CA 1
ATOM 714 C C . SER A 1 91 ? 9.963 1.827 -3.923 1.00 84.12 91 SER A C 1
ATOM 716 O O . SER A 1 91 ? 10.850 2.386 -4.567 1.00 84.12 91 SER A O 1
ATOM 718 N N . SER A 1 92 ? 9.295 0.770 -4.411 1.00 85.62 92 SER A N 1
ATOM 719 C CA . SER A 1 92 ? 9.575 0.188 -5.733 1.00 85.62 92 SER A CA 1
ATOM 720 C C . SER A 1 92 ? 8.890 0.886 -6.904 1.00 85.62 92 SER A C 1
ATOM 722 O O . SER A 1 92 ? 9.457 0.912 -8.000 1.00 85.62 92 SER A O 1
ATOM 724 N N . TRP A 1 93 ? 7.683 1.433 -6.723 1.00 87.38 93 TRP A N 1
ATOM 725 C CA . TRP A 1 93 ? 6.927 2.011 -7.840 1.00 87.38 93 TRP A CA 1
ATOM 726 C C . TRP A 1 93 ? 7.046 3.534 -7.939 1.00 87.38 93 TRP A C 1
ATOM 728 O O . TRP A 1 93 ? 6.949 4.047 -9.052 1.00 87.38 93 TRP A O 1
ATOM 738 N N . ILE A 1 94 ? 7.327 4.268 -6.851 1.00 88.06 94 ILE A N 1
ATOM 739 C CA . ILE A 1 94 ? 7.456 5.741 -6.894 1.00 88.06 94 ILE A CA 1
ATOM 740 C C . ILE A 1 94 ? 8.492 6.193 -7.938 1.00 88.06 94 ILE A C 1
ATOM 742 O O . ILE A 1 94 ? 8.131 6.989 -8.809 1.00 88.06 94 ILE A O 1
ATOM 746 N N . PRO A 1 95 ? 9.737 5.669 -7.954 1.00 85.00 95 PRO A N 1
ATOM 747 C CA . PRO A 1 95 ? 10.723 6.077 -8.955 1.00 85.00 95 PRO A CA 1
ATOM 748 C C . PRO A 1 95 ? 10.276 5.744 -10.382 1.00 85.00 95 PRO A C 1
ATOM 750 O O . PRO A 1 95 ? 10.544 6.500 -11.312 1.00 85.00 95 PRO A O 1
ATOM 753 N N . ARG A 1 96 ? 9.561 4.625 -10.556 1.00 84.50 96 ARG A N 1
ATOM 754 C CA . ARG A 1 96 ? 9.102 4.154 -11.864 1.00 84.50 96 ARG A CA 1
ATOM 755 C C . ARG A 1 96 ? 7.998 5.033 -12.438 1.00 84.50 96 ARG A C 1
ATOM 757 O O . ARG A 1 96 ? 8.050 5.380 -13.611 1.00 84.50 96 ARG A O 1
ATOM 764 N N . ILE A 1 97 ? 7.016 5.404 -11.621 1.00 86.56 97 ILE A N 1
ATOM 765 C CA . ILE A 1 97 ? 5.930 6.296 -12.041 1.00 86.56 97 ILE A CA 1
ATOM 766 C C . ILE A 1 97 ? 6.487 7.659 -12.423 1.00 86.56 97 ILE A C 1
ATOM 768 O O . ILE A 1 97 ? 6.121 8.212 -13.454 1.00 86.56 97 ILE A O 1
ATOM 772 N N . LEU A 1 98 ? 7.410 8.180 -11.624 1.00 85.44 98 LEU A N 1
ATOM 773 C CA . LEU A 1 98 ? 8.025 9.457 -11.920 1.00 85.44 98 LEU A CA 1
ATOM 774 C C . LEU A 1 98 ? 8.835 9.419 -13.241 1.00 85.44 98 LEU A C 1
ATOM 776 O O . LEU A 1 98 ? 8.727 10.348 -14.040 1.00 85.44 98 LEU A O 1
ATOM 780 N N . GLN A 1 99 ? 9.533 8.309 -13.531 1.00 83.62 99 GLN A N 1
ATOM 781 C CA . GLN A 1 99 ? 10.169 8.066 -14.837 1.00 83.62 99 GLN A CA 1
ATOM 782 C C . GLN A 1 99 ? 9.149 7.979 -15.984 1.00 83.62 99 GLN A C 1
ATOM 784 O O . GLN A 1 99 ? 9.393 8.512 -17.061 1.00 83.62 99 GLN A O 1
ATOM 789 N N . MET A 1 100 ? 8.005 7.314 -15.777 1.00 84.19 100 MET A N 1
ATOM 790 C CA . MET A 1 100 ? 6.941 7.201 -16.790 1.00 84.19 100 MET A CA 1
ATOM 791 C C . MET A 1 100 ? 6.313 8.549 -17.148 1.00 84.19 100 MET A C 1
ATOM 793 O O . MET A 1 100 ? 5.843 8.721 -18.268 1.00 84.19 100 MET A O 1
ATOM 797 N N . LEU A 1 101 ? 6.298 9.494 -16.208 1.00 85.19 101 LEU A N 1
ATOM 798 C CA . LEU A 1 101 ? 5.793 10.849 -16.421 1.00 85.19 101 LEU A CA 1
ATOM 799 C C . LEU A 1 101 ? 6.823 11.775 -17.094 1.00 85.19 101 LEU A C 1
ATOM 801 O O . LEU A 1 101 ? 6.562 12.969 -17.205 1.00 85.19 101 LEU A O 1
ATOM 805 N N . ASP A 1 102 ? 7.977 11.238 -17.515 1.00 81.50 102 ASP A N 1
ATOM 806 C CA . ASP A 1 102 ? 9.114 11.978 -18.087 1.00 81.50 102 ASP A CA 1
ATOM 807 C C . ASP A 1 102 ? 9.556 13.166 -17.219 1.00 81.50 102 ASP A C 1
ATOM 809 O O . ASP A 1 102 ? 10.073 14.184 -17.681 1.00 81.50 102 ASP A O 1
ATOM 813 N N . ILE A 1 103 ? 9.331 13.051 -15.911 1.00 78.00 103 ILE A N 1
ATOM 814 C CA . ILE A 1 103 ? 9.757 14.070 -14.973 1.00 78.00 103 ILE A CA 1
ATOM 815 C C . ILE A 1 103 ? 11.250 13.818 -14.751 1.00 78.00 103 ILE A C 1
ATOM 817 O O . ILE A 1 103 ? 11.651 12.899 -14.042 1.00 78.00 103 ILE A O 1
ATOM 821 N N . GLN A 1 104 ? 12.088 14.618 -15.404 1.00 70.50 104 GLN A N 1
ATOM 822 C CA . GLN A 1 104 ? 13.521 14.615 -15.141 1.00 70.50 104 GLN A CA 1
ATOM 823 C C . GLN A 1 104 ? 13.793 15.372 -13.850 1.00 70.50 104 GLN A C 1
ATOM 825 O O . GLN A 1 104 ? 13.434 16.542 -13.709 1.00 70.50 104 GLN A O 1
ATOM 830 N N . TYR A 1 105 ? 14.457 14.721 -12.907 1.00 66.12 105 TYR A N 1
ATOM 831 C CA . TYR A 1 105 ? 14.852 15.366 -11.669 1.00 66.12 105 TYR A CA 1
ATOM 832 C C . TYR A 1 105 ? 16.235 14.913 -11.204 1.00 66.12 105 TYR A C 1
ATOM 834 O O . TYR A 1 105 ? 16.653 13.790 -11.491 1.00 66.12 105 TYR A O 1
ATOM 842 N N . PRO A 1 106 ? 16.958 15.784 -10.478 1.00 70.12 106 PRO A N 1
ATOM 843 C CA . PRO A 1 106 ? 18.216 15.416 -9.848 1.00 70.12 106 PRO A CA 1
ATOM 844 C C . PRO A 1 106 ? 17.987 14.346 -8.767 1.00 70.12 106 PRO A C 1
ATOM 846 O O . PRO A 1 106 ? 16.929 14.299 -8.139 1.00 70.12 106 PRO A O 1
ATOM 849 N N . ASP A 1 107 ? 19.011 13.530 -8.515 1.00 66.69 107 ASP A N 1
ATOM 850 C CA . ASP A 1 107 ? 18.994 12.342 -7.642 1.00 66.69 107 ASP A CA 1
ATOM 851 C C . ASP A 1 107 ? 18.411 12.514 -6.210 1.00 66.69 107 ASP A C 1
ATOM 853 O O . ASP A 1 107 ? 17.977 11.527 -5.633 1.00 66.69 107 ASP A O 1
ATOM 857 N N . PRO A 1 108 ? 18.322 13.694 -5.556 1.00 72.38 108 PRO A N 1
ATOM 858 C CA . PRO A 1 108 ? 17.590 13.787 -4.285 1.00 72.38 108 PRO A CA 1
ATOM 859 C C . PRO A 1 108 ? 16.066 13.944 -4.446 1.00 72.38 108 PRO A C 1
ATOM 861 O O . PRO A 1 108 ? 15.334 13.892 -3.459 1.00 72.38 108 PRO A O 1
ATOM 864 N N . PHE A 1 109 ? 15.535 14.152 -5.651 1.00 78.62 109 PHE A N 1
ATOM 865 C CA . PHE A 1 109 ? 14.117 14.479 -5.825 1.00 78.62 109 PHE A CA 1
ATOM 866 C C . PHE A 1 109 ? 13.172 13.312 -5.538 1.00 78.62 109 PHE A C 1
ATOM 868 O O . PHE A 1 109 ? 12.114 13.519 -4.940 1.00 78.62 109 PHE A O 1
ATOM 875 N N . HIS A 1 110 ? 13.558 12.075 -5.873 1.00 74.50 110 HIS A N 1
ATOM 876 C CA . HIS A 1 110 ? 12.748 10.902 -5.526 1.00 74.50 110 HIS A CA 1
ATOM 877 C C . HIS A 1 110 ? 12.593 10.744 -4.013 1.00 74.50 110 HIS A C 1
ATOM 879 O O . HIS A 1 110 ? 11.539 10.304 -3.552 1.00 74.50 110 HIS A O 1
ATOM 885 N N . TRP A 1 111 ? 13.600 11.152 -3.232 1.00 80.62 111 TRP A N 1
ATOM 886 C CA . TRP A 1 111 ? 13.520 11.162 -1.774 1.00 80.62 111 TRP A CA 1
ATOM 887 C C . TRP A 1 111 ? 12.441 12.124 -1.287 1.00 80.62 111 TRP A C 1
ATOM 889 O O . TRP A 1 111 ? 11.610 11.735 -0.469 1.00 80.62 111 TRP A O 1
ATOM 899 N N . TYR A 1 112 ? 12.393 13.347 -1.820 1.00 84.81 112 TYR A N 1
ATOM 900 C CA . TYR A 1 112 ? 11.371 14.322 -1.433 1.00 84.81 112 TYR A CA 1
ATOM 901 C C . TYR A 1 112 ? 9.960 13.882 -1.828 1.00 84.81 112 TYR A C 1
ATOM 903 O O . TYR A 1 112 ? 9.039 14.034 -1.027 1.00 84.81 112 TYR A O 1
ATOM 911 N N . VAL A 1 113 ? 9.782 13.282 -3.012 1.00 85.31 113 VAL A N 1
ATOM 912 C CA . VAL A 1 113 ? 8.478 12.734 -3.427 1.00 85.31 113 VAL A CA 1
ATOM 913 C C . VAL A 1 113 ? 8.050 11.588 -2.511 1.00 85.31 113 VAL A C 1
ATOM 915 O O . VAL A 1 113 ? 6.902 11.550 -2.070 1.00 85.31 113 VAL A O 1
ATOM 918 N N . THR A 1 114 ? 8.974 10.691 -2.167 1.00 84.44 114 THR A N 1
ATOM 919 C CA . THR A 1 114 ? 8.704 9.564 -1.262 1.00 84.44 114 THR A CA 1
ATOM 920 C C . THR A 1 114 ? 8.326 10.050 0.139 1.00 84.44 114 THR A C 1
ATOM 922 O O . THR A 1 114 ? 7.331 9.600 0.707 1.00 84.44 114 THR A O 1
ATOM 925 N N . ILE A 1 115 ? 9.057 11.031 0.678 1.00 86.44 115 ILE A N 1
ATOM 926 C CA . ILE A 1 115 ? 8.732 11.663 1.963 1.00 86.44 115 ILE A CA 1
ATOM 927 C C . ILE A 1 115 ? 7.362 12.343 1.891 1.00 86.44 115 ILE A C 1
ATOM 929 O O . ILE A 1 115 ? 6.535 12.136 2.777 1.00 86.44 115 ILE A O 1
ATOM 933 N N . GLY A 1 116 ? 7.090 13.116 0.836 1.00 87.88 116 GLY A N 1
ATOM 934 C CA . GLY A 1 116 ? 5.802 13.778 0.632 1.00 87.88 116 GLY A CA 1
ATOM 935 C C . GLY A 1 116 ? 4.638 12.787 0.591 1.00 87.88 116 GLY A C 1
ATOM 936 O O . GLY A 1 116 ? 3.624 12.997 1.256 1.00 87.88 116 GLY A O 1
ATOM 937 N N . TYR A 1 117 ? 4.808 11.664 -0.108 1.00 87.56 117 TYR A N 1
ATOM 938 C CA . TYR A 1 117 ? 3.838 10.572 -0.138 1.00 87.56 117 TYR A CA 1
ATOM 939 C C . TYR A 1 117 ? 3.571 9.997 1.263 1.00 87.56 117 TYR A C 1
ATOM 941 O O . TYR A 1 117 ? 2.415 9.879 1.672 1.00 87.56 117 TYR A O 1
ATOM 949 N N . PHE A 1 118 ? 4.616 9.721 2.050 1.00 88.31 118 PHE A N 1
ATOM 950 C CA . PHE A 1 118 ? 4.468 9.241 3.430 1.00 88.31 118 PHE A CA 1
ATOM 951 C C . PHE A 1 118 ? 3.823 10.266 4.360 1.00 88.31 118 PHE A C 1
ATOM 953 O O . PHE A 1 118 ? 3.007 9.906 5.210 1.00 88.31 118 PHE A O 1
ATOM 960 N N . VAL A 1 119 ? 4.107 11.552 4.175 1.00 89.19 119 VAL A N 1
ATOM 961 C CA . VAL A 1 119 ? 3.423 12.624 4.904 1.00 89.19 119 VAL A CA 1
ATOM 962 C C . VAL A 1 119 ? 1.924 12.609 4.589 1.00 89.19 119 VAL A C 1
ATOM 964 O O . VAL A 1 119 ? 1.109 12.623 5.513 1.00 89.19 119 VAL A O 1
ATOM 967 N N . VAL A 1 120 ? 1.538 12.494 3.314 1.00 89.94 120 VAL A N 1
ATOM 968 C CA . VAL A 1 120 ? 0.124 12.396 2.907 1.00 89.94 120 VAL A CA 1
ATOM 969 C C . VAL A 1 120 ? -0.545 11.162 3.515 1.00 89.94 120 VAL A C 1
ATOM 971 O O . VAL A 1 120 ? -1.610 11.286 4.125 1.00 89.94 120 VAL A O 1
ATOM 974 N N . LEU A 1 121 ? 0.080 9.984 3.423 1.00 88.50 121 LEU A N 1
ATOM 975 C CA . LEU A 1 121 ? -0.454 8.766 4.038 1.00 88.50 121 LEU A CA 1
ATOM 976 C C . LEU A 1 121 ? -0.610 8.907 5.560 1.00 88.50 121 LEU A C 1
ATOM 978 O O . LEU A 1 121 ? -1.609 8.459 6.126 1.00 88.50 121 LEU A O 1
ATOM 982 N N . SER A 1 122 ? 0.350 9.559 6.221 1.00 86.62 122 SER A N 1
ATOM 983 C CA . SER A 1 122 ? 0.306 9.819 7.662 1.00 86.62 122 SER A CA 1
ATOM 984 C C . SER A 1 122 ? -0.874 10.714 8.032 1.00 86.62 122 SER A C 1
ATOM 986 O O . SER A 1 122 ? -1.575 10.424 9.001 1.00 86.62 122 SER A O 1
ATOM 988 N N . PHE A 1 123 ? -1.156 11.756 7.241 1.00 89.75 123 PHE A N 1
ATOM 989 C CA . PHE A 1 123 ? -2.336 12.602 7.438 1.00 89.75 123 PHE A CA 1
ATOM 990 C C . PHE A 1 123 ? -3.645 11.827 7.261 1.00 89.75 123 PHE A C 1
ATOM 992 O O . PHE A 1 123 ? -4.561 11.995 8.067 1.00 89.75 123 PHE A O 1
ATOM 999 N N . VAL A 1 124 ? -3.733 10.947 6.257 1.00 89.50 124 VAL A N 1
ATOM 1000 C CA . VAL A 1 124 ? -4.915 10.095 6.035 1.00 89.50 124 VAL A CA 1
ATOM 1001 C C . VAL A 1 124 ? -5.150 9.166 7.229 1.00 89.50 124 VAL A C 1
ATOM 1003 O O . VAL A 1 124 ? -6.269 9.096 7.750 1.00 89.50 124 VAL A O 1
ATOM 1006 N N . LEU A 1 125 ? -4.099 8.501 7.717 1.00 87.69 125 LEU A N 1
ATOM 1007 C CA . LEU A 1 125 ? -4.186 7.620 8.881 1.00 87.69 125 LEU A CA 1
ATOM 1008 C C . LEU A 1 125 ? -4.553 8.398 10.154 1.00 87.69 125 LEU A C 1
ATOM 1010 O O . LEU A 1 125 ? -5.465 7.993 10.880 1.00 87.69 125 LEU A O 1
ATOM 1014 N N . ALA A 1 126 ? -3.899 9.536 10.403 1.00 87.19 126 ALA A N 1
ATOM 1015 C CA . ALA A 1 126 ? -4.176 10.403 11.546 1.00 87.19 126 ALA A CA 1
ATOM 1016 C C . ALA A 1 126 ? -5.622 10.917 11.534 1.00 87.19 126 ALA A C 1
ATOM 1018 O O . ALA A 1 126 ? -6.294 10.894 12.566 1.00 87.19 126 ALA A O 1
ATOM 1019 N N . TRP A 1 127 ? -6.141 11.305 10.366 1.00 90.69 127 TRP A N 1
ATOM 1020 C CA . TRP A 1 127 ? -7.544 11.680 10.197 1.00 90.69 127 TRP A CA 1
ATOM 1021 C C . TRP A 1 127 ? -8.490 10.520 10.536 1.00 90.69 127 TRP A C 1
ATOM 1023 O O . TRP A 1 127 ? -9.466 10.714 11.268 1.00 90.69 127 TRP A O 1
ATOM 1033 N N . GLY A 1 128 ? -8.187 9.308 10.060 1.00 87.19 128 GLY A N 1
ATOM 1034 C CA . GLY A 1 128 ? -8.965 8.105 10.361 1.00 87.19 128 GLY A CA 1
ATOM 1035 C C . GLY A 1 128 ? -9.006 7.794 11.860 1.00 87.19 128 GLY A C 1
ATOM 1036 O O . GLY A 1 128 ? -10.078 7.513 12.404 1.00 87.19 128 GLY A O 1
ATOM 1037 N N . ILE A 1 129 ? -7.858 7.913 12.538 1.00 84.62 129 ILE A N 1
ATOM 1038 C CA . ILE A 1 129 ? -7.722 7.751 13.994 1.00 84.62 129 ILE A CA 1
ATOM 1039 C C . ILE A 1 129 ? -8.513 8.831 14.734 1.00 84.62 129 ILE A C 1
ATOM 1041 O O . ILE A 1 129 ? -9.313 8.508 15.613 1.00 84.62 129 ILE A O 1
ATOM 1045 N N . TRP A 1 130 ? -8.346 10.101 14.363 1.00 84.69 130 TRP A N 1
ATOM 1046 C CA . TRP A 1 130 ? -9.038 11.218 15.000 1.00 84.69 130 TRP A CA 1
ATOM 1047 C C . TRP A 1 130 ? -10.559 11.075 14.892 1.00 84.69 130 TRP A C 1
ATOM 1049 O O . TRP A 1 130 ? -11.271 11.169 15.892 1.00 84.69 130 TRP A O 1
ATOM 1059 N N . LYS A 1 131 ? -11.077 10.760 13.698 1.00 85.19 131 LYS A N 1
ATOM 1060 C CA . LYS A 1 131 ? -12.513 10.510 13.491 1.00 85.19 131 LYS A CA 1
ATOM 1061 C C . LYS A 1 131 ? -13.015 9.289 14.253 1.00 85.19 131 LYS A C 1
ATOM 1063 O O . LYS A 1 131 ? -14.181 9.262 14.648 1.00 85.19 131 LYS A O 1
ATOM 1068 N N . TRP A 1 132 ? -12.175 8.277 14.443 1.00 80.56 132 TRP A N 1
ATOM 1069 C CA . TRP A 1 132 ? -12.509 7.122 15.266 1.00 80.56 132 TRP A CA 1
ATOM 1070 C C . TRP A 1 132 ? -12.611 7.491 16.756 1.00 80.56 132 TRP A C 1
ATOM 1072 O O . TRP A 1 132 ? -13.621 7.164 17.383 1.00 80.56 132 TRP A O 1
ATOM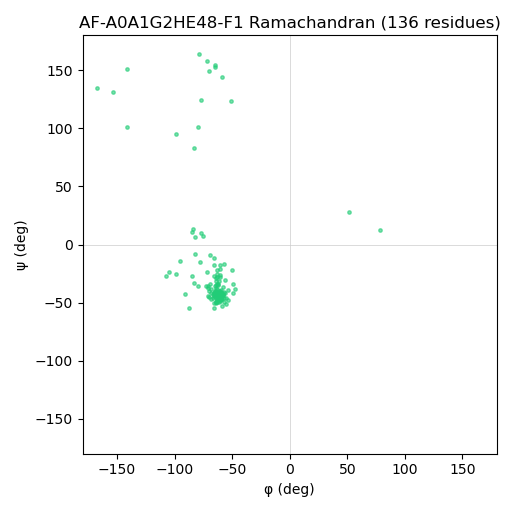 1082 N N . GLN A 1 133 ? -11.642 8.237 17.292 1.00 80.50 133 GLN A N 1
ATOM 1083 C CA . GLN A 1 133 ? -11.613 8.686 18.691 1.00 80.50 133 GLN A CA 1
ATOM 1084 C C . GLN A 1 133 ? -12.731 9.687 19.016 1.00 80.50 133 GLN A C 1
ATOM 1086 O O . GLN A 1 133 ? -13.405 9.553 20.037 1.00 80.50 133 GLN A O 1
ATOM 1091 N N . ALA A 1 134 ? -12.996 10.644 18.121 1.00 80.44 134 ALA A N 1
ATOM 1092 C CA . ALA A 1 134 ? -14.051 11.649 18.281 1.00 80.44 134 ALA A CA 1
ATOM 1093 C C . ALA A 1 134 ? -15.463 11.040 18.391 1.00 80.44 134 ALA A C 1
ATOM 1095 O O . ALA A 1 134 ? -16.384 11.693 18.870 1.00 80.44 134 ALA A O 1
ATOM 1096 N N . ARG A 1 135 ? -15.645 9.779 17.975 1.00 74.44 135 ARG A N 1
ATOM 1097 C CA . ARG A 1 135 ? -16.912 9.039 18.096 1.00 74.44 135 ARG A CA 1
ATOM 1098 C C . ARG A 1 135 ? -17.103 8.351 19.457 1.00 74.44 135 ARG A C 1
ATOM 1100 O O . ARG A 1 135 ? -18.025 7.554 19.588 1.00 74.44 135 ARG A O 1
ATOM 1107 N N . GLY A 1 136 ? -16.260 8.638 20.451 1.00 59.16 136 GLY A N 1
ATOM 1108 C CA . GLY A 1 136 ? -16.481 8.235 21.847 1.00 59.16 136 GLY A CA 1
ATOM 1109 C C . GLY A 1 136 ? -16.153 6.776 22.178 1.00 59.16 136 GLY A C 1
ATOM 1110 O O . GLY A 1 136 ? -16.506 6.304 23.254 1.00 59.16 136 GLY A O 1
ATOM 1111 N N . PHE A 1 137 ? -15.465 6.054 21.291 1.00 56.41 137 PHE A N 1
ATOM 1112 C CA . PHE A 1 137 ? -14.997 4.692 21.563 1.00 56.41 137 PHE A CA 1
ATOM 1113 C C . PHE A 1 137 ? -13.676 4.751 22.347 1.00 56.41 137 PHE A C 1
ATOM 1115 O O . PHE A 1 137 ? -12.606 4.698 21.743 1.00 56.41 137 PHE A O 1
ATOM 1122 N N . ARG A 1 138 ? -13.757 4.917 23.675 1.00 53.59 138 ARG A N 1
ATOM 1123 C CA . ARG A 1 138 ? -12.640 4.604 24.585 1.00 53.59 138 ARG A CA 1
ATOM 1124 C C . ARG A 1 138 ? -12.446 3.089 24.677 1.00 53.59 138 ARG A C 1
ATOM 1126 O O . ARG A 1 138 ? -13.466 2.367 24.653 1.00 53.59 138 ARG A 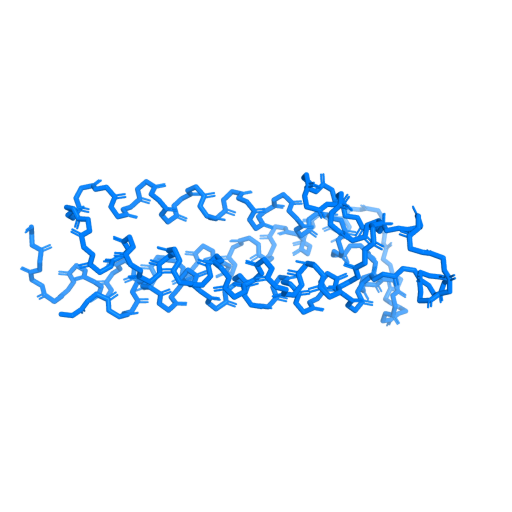O 1
#

Foldseek 3Di:
DLVLLLCLLLVLLVVLLVLQVVLQDPCCVVQQCSRQWQDPCSVQSNVPSVSSVVVSVVVNVVSVCCSVPPQPVVSVVVSVVSLVVSLRGCVRRLVSVCVVVVPDDPPCVSVVVSVVVSVVSVVSNVRSVVVNVVVPRD

Solvent-accessible surface area (backbone atoms only — not comparable to full-atom value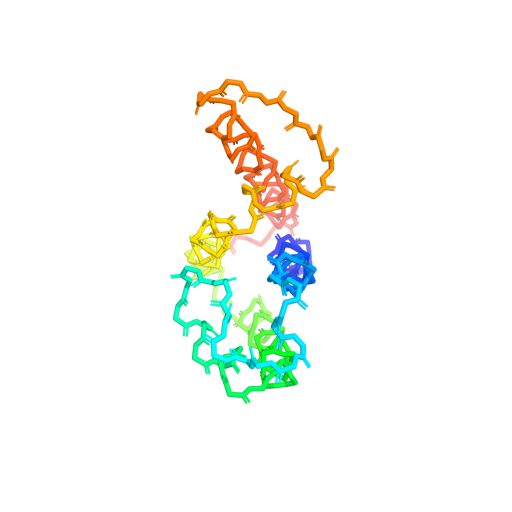s): 7540 Å² total; per-residue (Å²): 132,56,57,53,36,45,49,36,52,49,52,58,51,54,50,51,55,53,46,40,62,68,29,37,49,91,62,23,91,84,38,33,78,56,52,51,50,67,36,82,64,32,63,33,31,36,74,36,62,66,51,42,54,52,46,50,56,53,48,52,51,48,51,50,51,48,58,72,68,53,58,79,83,55,47,58,60,48,50,51,52,51,49,54,52,50,57,45,38,45,67,42,21,54,63,41,46,42,54,74,67,67,58,83,70,64,90,67,48,62,56,53,54,52,51,51,51,52,51,53,53,48,51,43,38,50,50,9,47,49,57,38,50,75,70,68,67,125

Mean predicted aligned error: 5.14 Å

Organism: NCBI:txid1802162

Sequence (138 aa):
MRAPFIIAVLLPLVIDHIVTLIGQPAGYWRDFSLANEASPWKLLLTNHPGLFLGWLFVYVVIVWVLGSKLPSKLVLPLGLLAYTGYAWGSSSWIPRILQMLDIQYPDPFHWYVTIGYFVVLSFVLAWGIWKWQARGFR

Secondary structure (DSSP, 8-state):
--HHHHHHHHHHHHHHHHHHHHTS-TTTTT-GGG---SSTTHHHHHH-HHHHHHHHHHHHHHHHHHHHHS-HHHHHHHHHHHHHHHHHHHHHHHHHHHHHTT----TTHHHHHHHHHHHHHHHHHHHHHHHHHTTT--

Radius of gyration: 16.44 Å; Cα contacts (8 Å, |Δi|>4): 121; chains: 1; bounding box: 38×31×46 Å

pLDDT: mean 86.76, std 8.15, range [53.59, 97.19]